Protein AF-A0A2M6ZXA1-F1 (afdb_monomer)

Nearest PDB structures (foldseek):
  3jxc-assembly1_L  TM=9.676E-01  e=2.899E-04  Lederbergvirus P22
  6rnz-assembly2_B  TM=9.129E-01  e=1.662E-03  Deinococcus deserti
  2b5a-assembly1_A  TM=9.190E-01  e=1.967E-03  [Bacillus] caldolyticus
  6jq1-assembly1_A  TM=6.614E-01  e=4.549E-04  Deinococcus geothermalis DSM 11300
  6rnx-assembly1_A  TM=6.487E-01  e=4.549E-04  Deinococcus deserti VCD115

Foldseek 3Di:
DALLCQLVVLCVVVVHQLCRLQVQQVHDSVVNVCSNVVVDDDDPVRLCSSCVVSVADSCCSHPVPRPDPCPVLNVLVPDPVDDPVRSVVVVVVVVVVVVVVVVVVVVVVPPD

Mean predicted aligned error: 11.67 Å

Solvent-accessible surface area (backbone atoms only — not comparable to full-atom values): 6403 Å² total; per-residue (Å²): 132,57,48,16,48,45,52,46,51,47,36,52,76,68,71,46,52,56,56,53,55,11,58,78,69,76,51,49,39,69,57,45,50,32,26,39,67,62,76,37,82,72,51,73,70,53,39,46,54,50,15,61,77,60,74,50,50,51,52,24,46,72,67,69,44,76,64,77,68,59,48,69,56,60,44,49,69,66,41,84,87,58,51,72,68,56,39,55,52,54,41,52,52,53,54,52,53,52,54,55,50,56,58,56,54,61,62,64,73,71,77,124

Structure (mmCIF, N/CA/C/O backbone):
data_AF-A0A2M6ZXA1-F1
#
_entry.id   AF-A0A2M6ZXA1-F1
#
loop_
_atom_site.group_PDB
_atom_site.id
_atom_site.type_symbol
_atom_site.label_atom_id
_atom_site.label_alt_id
_atom_site.label_comp_id
_atom_site.label_asym_id
_atom_site.label_entity_id
_atom_site.label_seq_id
_atom_site.pdbx_PDB_ins_code
_atom_site.Cartn_x
_atom_site.Cartn_y
_atom_site.Cartn_z
_atom_site.occupancy
_atom_site.B_iso_or_equiv
_atom_site.auth_seq_id
_atom_site.auth_comp_id
_atom_site.auth_asym_id
_atom_site.auth_atom_id
_atom_site.pdbx_PDB_model_num
ATOM 1 N N . MET A 1 1 ? -2.860 12.187 -8.956 1.00 82.50 1 MET A N 1
ATOM 2 C CA . MET A 1 1 ? -1.821 11.143 -9.088 1.00 82.50 1 MET A CA 1
ATOM 3 C C . MET A 1 1 ? -2.298 10.062 -10.044 1.00 82.50 1 MET A C 1
ATOM 5 O O . MET A 1 1 ? -3.475 9.712 -9.989 1.00 82.50 1 MET A O 1
ATOM 9 N N . SER A 1 2 ? -1.417 9.537 -10.886 1.00 95.12 2 SER A N 1
ATOM 10 C CA . SER A 1 2 ? -1.644 8.358 -11.733 1.00 95.12 2 SER A CA 1
ATOM 11 C C . SER A 1 2 ? -1.463 7.037 -10.961 1.00 95.12 2 SER A C 1
ATOM 13 O O . SER A 1 2 ? -1.142 7.050 -9.768 1.00 95.12 2 SER A O 1
ATOM 15 N N . ILE A 1 3 ? -1.676 5.895 -11.631 1.00 95.69 3 ILE A N 1
ATOM 16 C CA . ILE A 1 3 ? -1.392 4.555 -11.082 1.00 95.69 3 ILE A CA 1
ATOM 17 C C . ILE A 1 3 ? 0.104 4.420 -10.777 1.00 95.69 3 ILE A C 1
ATOM 19 O O . ILE A 1 3 ? 0.458 4.073 -9.648 1.00 95.69 3 ILE A O 1
ATOM 23 N N . GLY A 1 4 ? 0.973 4.745 -11.741 1.00 97.69 4 GLY A N 1
ATOM 24 C CA . GLY A 1 4 ? 2.422 4.640 -11.587 1.00 97.69 4 GLY A CA 1
ATOM 25 C C . GLY A 1 4 ? 2.945 5.489 -10.432 1.00 97.69 4 GLY A C 1
ATOM 26 O O . GLY A 1 4 ? 3.718 5.010 -9.602 1.00 97.69 4 GLY A O 1
ATOM 27 N N . GLN A 1 5 ? 2.429 6.713 -10.291 1.00 97.81 5 GLN A N 1
ATOM 28 C CA . GLN A 1 5 ? 2.780 7.601 -9.181 1.00 97.81 5 GLN A CA 1
ATOM 29 C C . GLN A 1 5 ? 2.372 7.038 -7.812 1.00 97.81 5 GLN A C 1
ATOM 31 O O . GLN A 1 5 ? 3.106 7.219 -6.842 1.00 97.81 5 GLN A O 1
ATOM 36 N N . ARG A 1 6 ? 1.223 6.356 -7.703 1.00 97.00 6 ARG A N 1
ATOM 37 C CA . ARG A 1 6 ? 0.788 5.729 -6.441 1.00 97.00 6 ARG A CA 1
ATOM 38 C C . ARG A 1 6 ? 1.631 4.517 -6.075 1.00 97.00 6 ARG A C 1
ATOM 40 O O . ARG A 1 6 ? 2.008 4.389 -4.916 1.00 97.00 6 ARG A O 1
ATOM 47 N N . ILE A 1 7 ? 1.957 3.677 -7.057 1.00 98.00 7 ILE A N 1
ATOM 48 C CA . ILE A 1 7 ? 2.866 2.535 -6.882 1.00 98.00 7 ILE A CA 1
ATOM 49 C C . ILE A 1 7 ? 4.221 3.030 -6.374 1.00 98.00 7 ILE A C 1
ATOM 51 O O . ILE A 1 7 ? 4.687 2.577 -5.331 1.00 98.00 7 ILE A O 1
ATOM 55 N N . ARG A 1 8 ? 4.799 4.032 -7.050 1.00 98.38 8 ARG A N 1
ATOM 56 C CA . ARG A 1 8 ? 6.077 4.634 -6.660 1.00 98.38 8 ARG A CA 1
ATOM 57 C C . ARG A 1 8 ? 6.038 5.194 -5.245 1.00 98.38 8 ARG A C 1
ATOM 59 O O . ARG A 1 8 ? 6.922 4.886 -4.451 1.00 98.38 8 ARG A O 1
ATOM 66 N N . LYS A 1 9 ? 5.018 6.002 -4.936 1.00 97.25 9 LYS A N 1
ATOM 67 C CA . LYS A 1 9 ? 4.849 6.600 -3.609 1.00 97.25 9 LYS A CA 1
ATOM 68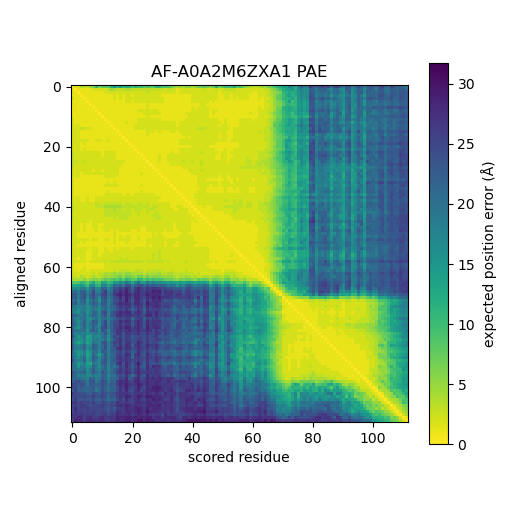 C C . LYS A 1 9 ? 4.799 5.514 -2.536 1.00 97.25 9 LYS A C 1
ATOM 70 O O . LYS A 1 9 ? 5.573 5.568 -1.588 1.00 97.25 9 LYS A O 1
ATOM 75 N N . ARG A 1 10 ? 3.951 4.496 -2.717 1.00 96.50 10 ARG A N 1
ATOM 76 C CA . ARG A 1 10 ? 3.792 3.432 -1.724 1.00 96.50 10 ARG A CA 1
ATOM 77 C C . ARG A 1 10 ? 5.061 2.598 -1.550 1.00 96.50 10 ARG A C 1
ATOM 79 O O . ARG A 1 10 ? 5.427 2.275 -0.428 1.00 96.50 10 ARG A O 1
ATOM 86 N N . ARG A 1 11 ? 5.770 2.303 -2.642 1.00 98.19 11 ARG A N 1
ATOM 87 C CA . ARG A 1 11 ? 7.071 1.625 -2.592 1.00 98.19 11 ARG A CA 1
ATOM 88 C C . ARG A 1 11 ? 8.087 2.419 -1.762 1.00 98.19 11 ARG A C 1
ATOM 90 O O . ARG A 1 11 ? 8.801 1.840 -0.952 1.00 98.19 11 ARG A O 1
ATOM 97 N N . GLN A 1 12 ? 8.144 3.737 -1.959 1.00 97.50 12 GLN A N 1
ATOM 98 C CA . GLN A 1 12 ? 9.052 4.620 -1.222 1.00 97.50 12 GLN A CA 1
ATOM 99 C C . GLN A 1 12 ? 8.692 4.720 0.265 1.00 97.50 12 GLN A C 1
ATOM 101 O O . GLN A 1 12 ? 9.593 4.693 1.092 1.00 97.50 12 GLN A O 1
ATOM 106 N N . GLU A 1 13 ? 7.404 4.759 0.618 1.00 94.25 13 GLU A N 1
ATOM 107 C CA . GLU A 1 13 ? 6.946 4.704 2.020 1.00 94.25 13 GLU A CA 1
ATOM 108 C C . GLU A 1 13 ? 7.378 3.413 2.734 1.00 94.25 13 GLU A C 1
ATOM 110 O O . GLU A 1 13 ? 7.579 3.412 3.945 1.00 94.25 13 GLU A O 1
ATOM 115 N N . LEU A 1 14 ? 7.527 2.317 1.987 1.00 92.75 14 LEU A N 1
ATOM 116 C CA . LEU A 1 14 ? 8.029 1.035 2.485 1.00 92.75 14 LEU A CA 1
ATOM 117 C C . LEU A 1 14 ? 9.564 0.923 2.436 1.00 92.75 14 LEU A C 1
ATO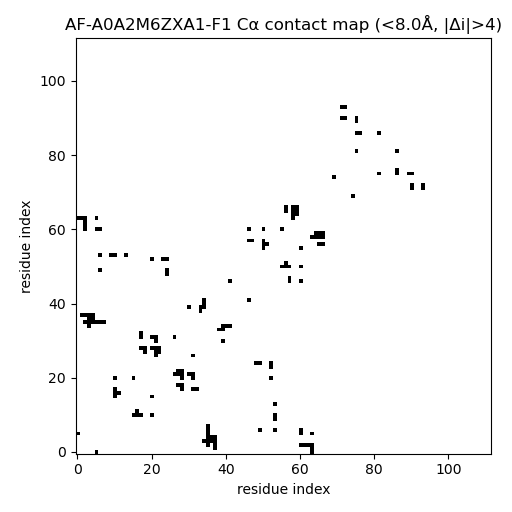M 119 O O . LEU A 1 14 ? 10.100 -0.131 2.758 1.00 92.75 14 LEU A O 1
ATOM 123 N N . ASN A 1 15 ? 10.276 1.983 2.033 1.00 96.06 15 ASN A N 1
ATOM 124 C CA . ASN A 1 15 ? 11.732 2.005 1.836 1.00 96.06 15 ASN A CA 1
ATOM 125 C C . ASN A 1 15 ? 12.262 0.934 0.863 1.00 96.06 15 ASN A C 1
ATOM 127 O O . ASN A 1 15 ? 13.420 0.533 0.942 1.00 96.06 15 ASN A O 1
ATOM 131 N N . LEU A 1 16 ? 11.433 0.487 -0.082 1.00 97.44 16 LEU A N 1
ATOM 132 C CA . LEU A 1 16 ? 11.822 -0.499 -1.089 1.00 97.44 16 LEU A CA 1
ATOM 133 C C . LEU A 1 16 ? 12.474 0.190 -2.290 1.00 97.44 16 LEU A C 1
ATOM 135 O O . LEU A 1 16 ? 11.984 1.215 -2.775 1.00 97.44 16 LEU A O 1
ATOM 139 N N . THR A 1 17 ? 13.529 -0.391 -2.854 1.00 98.56 17 THR A N 1
ATOM 140 C CA . THR A 1 17 ? 14.043 -0.002 -4.175 1.00 98.56 17 THR A CA 1
ATOM 141 C C . THR A 1 17 ? 13.173 -0.594 -5.292 1.00 98.56 17 THR A C 1
ATOM 143 O O . THR A 1 17 ? 12.370 -1.502 -5.076 1.00 98.56 17 THR A O 1
ATOM 146 N N . GLN A 1 18 ? 13.316 -0.098 -6.529 1.00 98.62 18 GLN A N 1
ATOM 147 C CA . GLN A 1 18 ? 12.653 -0.726 -7.686 1.00 98.62 18 GLN A CA 1
ATOM 148 C C . GLN A 1 18 ? 13.121 -2.174 -7.894 1.00 98.62 18 GLN A C 1
ATOM 150 O O . GLN A 1 18 ? 12.363 -2.982 -8.425 1.00 98.62 18 GLN A O 1
ATOM 155 N N . GLN A 1 19 ? 14.350 -2.495 -7.478 1.00 98.50 19 GLN A N 1
ATOM 156 C CA . GLN A 1 19 ? 14.907 -3.838 -7.558 1.00 98.50 19 GLN A CA 1
ATOM 157 C C . GLN A 1 19 ? 14.268 -4.780 -6.537 1.00 98.50 19 GLN A C 1
ATOM 159 O O . GLN A 1 19 ? 13.920 -5.896 -6.912 1.00 98.50 19 GLN A O 1
ATOM 164 N N . ASP A 1 20 ? 14.021 -4.314 -5.312 1.00 98.31 20 ASP A N 1
ATOM 165 C CA . ASP A 1 20 ? 13.353 -5.112 -4.275 1.00 98.31 20 ASP A CA 1
ATOM 166 C C . ASP A 1 20 ? 11.926 -5.476 -4.694 1.00 98.31 20 ASP A C 1
ATOM 168 O O . ASP A 1 20 ? 11.550 -6.648 -4.697 1.00 98.31 20 ASP A O 1
ATOM 172 N N . LEU A 1 21 ? 11.155 -4.481 -5.153 1.00 98.19 21 LEU A N 1
ATOM 173 C CA . LEU A 1 21 ? 9.786 -4.703 -5.627 1.00 98.19 21 LEU A CA 1
ATOM 174 C C . LEU A 1 21 ? 9.750 -5.618 -6.860 1.00 98.19 21 LEU A C 1
ATOM 176 O O . LEU A 1 21 ? 8.870 -6.465 -6.993 1.00 98.19 21 LEU A O 1
ATOM 180 N N . ALA A 1 22 ? 10.707 -5.460 -7.777 1.00 98.00 22 ALA A N 1
ATOM 181 C CA . ALA A 1 22 ? 10.814 -6.322 -8.945 1.00 98.00 22 ALA A CA 1
ATOM 182 C C . ALA A 1 22 ? 11.113 -7.774 -8.549 1.00 98.00 22 ALA A C 1
ATOM 184 O O . ALA A 1 22 ? 10.451 -8.684 -9.046 1.00 98.00 22 ALA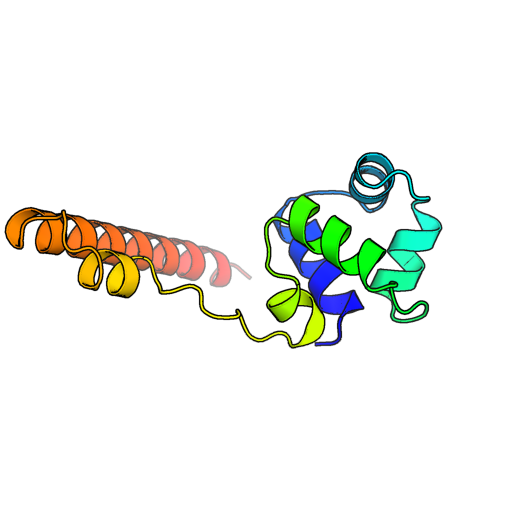 A O 1
ATOM 185 N N . HIS A 1 23 ? 12.056 -7.982 -7.628 1.00 97.62 23 HIS A N 1
ATOM 186 C CA . HIS A 1 23 ? 12.424 -9.302 -7.128 1.00 97.62 23 HIS A CA 1
ATOM 187 C C . HIS A 1 23 ? 11.234 -10.005 -6.461 1.00 97.62 23 HIS A C 1
ATOM 189 O O . HIS A 1 23 ? 10.936 -11.145 -6.812 1.00 97.62 23 HIS A O 1
ATOM 195 N N . ALA A 1 24 ? 10.499 -9.311 -5.585 1.00 95.62 24 ALA A N 1
ATOM 196 C CA . ALA A 1 24 ? 9.316 -9.860 -4.918 1.00 95.62 24 ALA A CA 1
ATOM 197 C C . ALA A 1 24 ? 8.217 -10.305 -5.904 1.00 95.62 24 ALA A C 1
ATOM 199 O O . ALA A 1 24 ? 7.539 -11.308 -5.694 1.00 95.62 24 ALA A O 1
ATOM 200 N N . LEU A 1 25 ? 8.079 -9.597 -7.028 1.00 95.50 25 LEU A N 1
ATOM 201 C CA . LEU A 1 25 ? 7.053 -9.865 -8.039 1.00 95.50 25 LEU A CA 1
ATOM 202 C C . LEU A 1 25 ? 7.507 -10.810 -9.164 1.00 95.50 25 LEU A C 1
ATOM 204 O O . LEU A 1 25 ? 6.703 -11.125 -10.048 1.00 95.50 25 LEU A O 1
ATOM 208 N N . GLY A 1 26 ? 8.773 -11.244 -9.169 1.00 95.62 26 GLY A N 1
ATOM 209 C CA . GLY A 1 26 ? 9.361 -12.005 -10.277 1.00 95.62 26 GLY A CA 1
ATOM 210 C C . GLY A 1 26 ? 9.428 -11.204 -11.585 1.00 95.62 26 GLY A C 1
ATOM 211 O O . GLY A 1 26 ? 9.218 -11.752 -12.667 1.00 95.62 26 GLY A O 1
ATOM 212 N N . LEU A 1 27 ? 9.659 -9.892 -11.492 1.00 95.50 27 LEU A N 1
ATOM 213 C CA . LEU A 1 27 ? 9.740 -8.947 -12.608 1.00 95.50 27 LEU A CA 1
ATOM 214 C C . LEU A 1 27 ? 11.147 -8.349 -12.725 1.00 95.50 27 LEU A C 1
ATOM 216 O O . LEU A 1 27 ? 12.011 -8.552 -11.877 1.00 95.50 27 LEU A O 1
ATOM 220 N N . THR A 1 28 ? 11.386 -7.567 -13.781 1.00 97.81 28 THR A N 1
ATOM 221 C CA . THR A 1 28 ? 12.630 -6.797 -13.918 1.00 97.81 28 THR A CA 1
ATOM 222 C C . THR A 1 28 ? 12.480 -5.392 -13.316 1.00 97.81 28 THR A C 1
ATOM 224 O O . THR A 1 28 ? 11.395 -4.804 -13.409 1.00 97.81 28 THR A O 1
ATOM 227 N N . PRO A 1 29 ? 13.556 -4.786 -12.771 1.00 97.88 29 PRO A N 1
ATOM 228 C CA . PRO A 1 29 ? 13.519 -3.401 -12.282 1.00 97.88 29 PRO A CA 1
ATOM 229 C C . PRO A 1 29 ? 13.080 -2.407 -13.367 1.00 97.88 29 PRO A C 1
ATOM 231 O O . PRO A 1 29 ? 12.323 -1.474 -13.104 1.00 97.88 29 PRO A O 1
ATOM 234 N N . GLN A 1 30 ? 13.480 -2.661 -14.620 1.00 98.12 30 GLN A N 1
ATOM 235 C CA . GLN A 1 30 ? 13.062 -1.883 -15.788 1.00 98.12 30 GLN A CA 1
ATOM 236 C C . GLN A 1 30 ? 11.537 -1.905 -15.971 1.00 98.12 30 GLN A C 1
ATOM 238 O O . GLN A 1 30 ? 10.939 -0.876 -16.279 1.00 98.12 30 GLN A O 1
ATOM 243 N N . HIS A 1 31 ? 10.891 -3.058 -15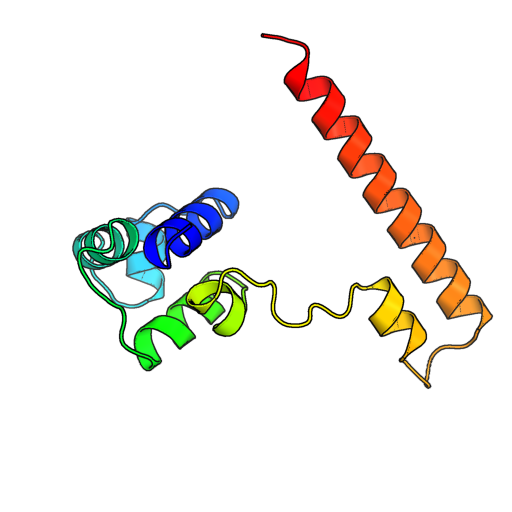.762 1.00 97.44 31 HIS A N 1
ATOM 244 C CA . HIS A 1 31 ? 9.439 -3.188 -15.873 1.00 97.44 31 HIS A CA 1
ATOM 245 C C . HIS A 1 31 ? 8.717 -2.369 -14.795 1.00 97.44 31 HIS A C 1
ATOM 247 O O . HIS A 1 31 ? 7.789 -1.628 -15.117 1.00 97.44 31 HIS A O 1
ATOM 253 N N . ILE A 1 32 ? 9.187 -2.431 -13.543 1.00 98.31 32 ILE A N 1
ATOM 254 C CA . ILE A 1 32 ? 8.677 -1.592 -12.446 1.00 98.31 32 ILE A CA 1
ATOM 255 C C . ILE A 1 32 ? 8.856 -0.108 -12.775 1.00 98.31 32 ILE A C 1
ATOM 257 O O . ILE A 1 32 ? 7.911 0.666 -12.658 1.00 98.31 32 ILE A O 1
ATOM 261 N N . SER A 1 33 ? 10.030 0.286 -13.269 1.00 98.44 33 SER A N 1
ATOM 262 C CA . SER A 1 33 ? 10.311 1.671 -13.651 1.00 98.44 33 SER A CA 1
ATOM 263 C C . SER A 1 33 ? 9.378 2.180 -14.757 1.00 98.44 33 SER A C 1
ATOM 265 O O . SER A 1 33 ? 8.878 3.301 -14.677 1.00 98.44 33 SER A O 1
ATOM 267 N N . LEU A 1 34 ? 9.078 1.351 -15.765 1.00 98.50 34 LEU A N 1
ATOM 268 C CA . LEU A 1 34 ? 8.118 1.693 -16.819 1.00 98.50 34 LEU A CA 1
ATOM 269 C C . LEU A 1 34 ? 6.687 1.845 -16.283 1.00 98.50 34 LEU A C 1
ATOM 271 O O . LEU A 1 34 ? 5.974 2.735 -16.745 1.00 98.50 34 LEU A O 1
ATOM 275 N N . ILE A 1 35 ? 6.275 1.015 -15.320 1.00 98.12 35 ILE A N 1
ATOM 276 C CA . ILE A 1 35 ? 4.972 1.145 -14.648 1.00 98.12 35 ILE A CA 1
ATOM 277 C C . ILE A 1 35 ? 4.918 2.440 -13.830 1.00 98.12 35 ILE A C 1
ATOM 279 O O . ILE A 1 35 ? 3.970 3.208 -13.959 1.00 98.12 35 ILE A O 1
ATOM 283 N N . GLU A 1 36 ? 5.943 2.723 -13.024 1.00 98.31 36 GLU A N 1
ATOM 284 C CA . GLU A 1 36 ? 6.002 3.918 -12.167 1.00 98.31 36 GLU A CA 1
ATOM 285 C C . GLU A 1 36 ? 6.033 5.237 -12.948 1.00 98.31 36 GLU A C 1
ATOM 287 O O . GLU A 1 36 ? 5.643 6.276 -12.418 1.00 98.31 36 GLU A O 1
ATOM 292 N N . GLN A 1 37 ? 6.490 5.195 -14.201 1.00 98.06 37 GLN A N 1
ATOM 293 C CA . GLN A 1 37 ? 6.498 6.319 -15.143 1.00 98.06 37 GLN A CA 1
ATOM 294 C C . GLN A 1 37 ? 5.238 6.383 -16.024 1.00 98.06 37 GLN A C 1
ATOM 296 O O . GLN A 1 37 ? 5.212 7.167 -16.969 1.00 98.06 37 GLN A O 1
ATOM 301 N N . ASP A 1 38 ? 4.239 5.526 -15.783 1.00 96.88 38 ASP A N 1
ATOM 302 C CA . ASP A 1 38 ? 3.025 5.380 -16.601 1.00 96.88 38 ASP A CA 1
ATOM 303 C C . ASP A 1 38 ? 3.292 5.034 -18.085 1.00 96.88 38 ASP A C 1
ATOM 305 O O . ASP A 1 38 ? 2.410 5.141 -18.935 1.00 96.88 38 ASP A O 1
ATOM 309 N N . LYS A 1 39 ? 4.501 4.559 -18.416 1.00 97.81 39 LYS A N 1
ATOM 310 C CA . LYS A 1 39 ? 4.875 4.088 -19.765 1.00 97.81 39 LYS A CA 1
ATOM 311 C C . LYS A 1 39 ? 4.369 2.674 -20.050 1.00 97.81 39 LYS A C 1
ATOM 313 O O . LYS A 1 39 ? 4.350 2.230 -21.199 1.00 97.81 39 LYS A O 1
ATOM 318 N N . ARG A 1 40 ? 3.985 1.940 -19.004 1.00 96.38 40 ARG A N 1
ATOM 319 C CA . ARG A 1 40 ? 3.343 0.627 -19.085 1.00 96.38 40 ARG A CA 1
ATOM 320 C C . ARG A 1 40 ? 2.165 0.574 -18.127 1.00 96.38 40 ARG A C 1
ATOM 322 O O . ARG A 1 40 ? 2.309 0.848 -16.942 1.00 96.38 40 ARG A O 1
ATOM 329 N N . ILE A 1 41 ? 1.014 0.165 -18.652 1.00 93.31 41 ILE A N 1
ATOM 330 C CA . ILE A 1 41 ? -0.169 -0.114 -17.841 1.00 93.31 41 ILE A CA 1
ATOM 331 C C . ILE A 1 41 ? -0.036 -1.552 -17.319 1.00 93.31 41 ILE A C 1
ATOM 333 O O . ILE A 1 41 ? 0.092 -2.469 -18.136 1.00 93.31 41 ILE A O 1
ATOM 337 N N . PRO A 1 42 ? -0.031 -1.778 -15.993 1.00 93.88 42 PRO A N 1
ATOM 338 C CA . PRO A 1 42 ? -0.003 -3.127 -15.446 1.00 93.88 42 PRO A CA 1
ATOM 339 C C . PRO A 1 42 ? -1.286 -3.879 -15.820 1.00 93.88 42 PRO A C 1
ATOM 341 O O . PRO A 1 42 ? -2.379 -3.313 -15.804 1.00 93.88 42 PRO A O 1
ATOM 344 N N . SER A 1 43 ? -1.162 -5.174 -16.123 1.00 94.69 43 SER A N 1
ATOM 345 C CA . SER A 1 43 ? -2.333 -6.049 -16.264 1.00 94.69 43 SER A CA 1
ATOM 346 C C . SER A 1 43 ? -3.106 -6.133 -14.942 1.00 94.69 43 SER A C 1
ATOM 348 O O . SER A 1 43 ? -2.540 -5.856 -13.884 1.00 94.69 43 SER A O 1
ATOM 350 N N . LEU A 1 44 ? -4.368 -6.578 -14.963 1.00 94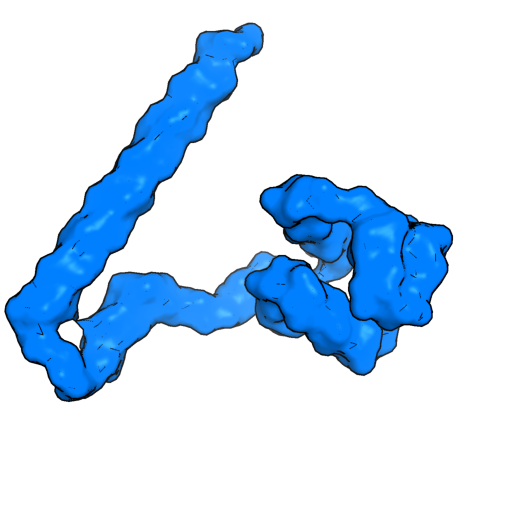.19 44 LEU A N 1
ATOM 351 C CA . LEU A 1 44 ? -5.131 -6.787 -13.724 1.00 94.19 44 LEU A CA 1
ATOM 352 C C . LEU A 1 44 ? -4.402 -7.737 -12.757 1.00 94.19 44 LEU A C 1
ATOM 354 O O . LEU A 1 44 ? -4.302 -7.436 -11.573 1.00 94.19 44 LEU A O 1
ATOM 358 N N . LEU A 1 45 ? -3.828 -8.833 -13.265 1.00 95.00 45 LEU A N 1
ATOM 359 C CA . LEU A 1 45 ? -3.044 -9.773 -12.456 1.00 95.00 45 LEU A CA 1
ATOM 360 C C . LEU A 1 45 ? -1.796 -9.111 -11.859 1.00 95.00 45 LEU A C 1
ATOM 362 O O . LEU A 1 45 ? -1.496 -9.305 -10.685 1.00 95.00 45 LEU A O 1
ATOM 366 N N . SER A 1 46 ? -1.083 -8.300 -12.645 1.00 94.88 46 SER A N 1
ATOM 367 C CA . SER A 1 46 ? 0.070 -7.534 -12.155 1.00 94.88 46 SER A CA 1
ATOM 368 C C . SER A 1 46 ? -0.349 -6.523 -11.088 1.00 94.88 46 SER A C 1
ATOM 370 O O . SER A 1 46 ? 0.356 -6.355 -10.102 1.00 94.88 46 SER A O 1
ATOM 372 N N . LEU A 1 47 ? -1.499 -5.871 -11.267 1.00 95.88 47 LEU A N 1
ATOM 373 C CA . LEU A 1 47 ? -2.035 -4.884 -10.335 1.00 95.88 47 LEU A CA 1
ATOM 374 C C . LEU A 1 47 ? -2.462 -5.515 -9.003 1.00 95.88 47 LEU A C 1
ATOM 376 O O . LEU A 1 47 ? -2.249 -4.900 -7.964 1.00 95.88 47 LEU A O 1
ATOM 380 N N . VAL A 1 48 ? -3.019 -6.732 -9.028 1.00 96.56 48 VAL A N 1
ATOM 381 C CA . VAL A 1 48 ? -3.322 -7.525 -7.822 1.00 96.56 48 VAL A CA 1
ATOM 382 C C . VAL A 1 48 ? -2.042 -7.829 -7.052 1.00 96.56 48 VAL A C 1
ATOM 384 O O . VAL A 1 48 ? -1.944 -7.458 -5.888 1.00 96.56 48 VAL A O 1
ATOM 387 N N . LYS A 1 49 ? -1.028 -8.395 -7.718 1.00 96.94 49 LYS A N 1
ATOM 388 C CA . LYS A 1 49 ? 0.253 -8.715 -7.070 1.00 96.94 49 LYS A CA 1
ATOM 389 C C . LYS A 1 49 ? 0.957 -7.471 -6.519 1.00 96.94 49 LYS A C 1
ATOM 391 O O . LYS A 1 49 ? 1.481 -7.493 -5.415 1.00 96.94 49 LYS A O 1
ATOM 396 N N . LEU A 1 50 ? 0.930 -6.364 -7.267 1.00 97.69 50 LEU A N 1
ATOM 397 C CA . LEU A 1 50 ? 1.444 -5.071 -6.804 1.00 97.69 50 LEU A CA 1
ATOM 398 C C . LEU A 1 50 ? 0.704 -4.582 -5.556 1.00 97.69 50 LEU A C 1
ATOM 400 O O . LEU A 1 50 ? 1.331 -4.043 -4.656 1.00 97.69 50 LEU A O 1
ATOM 404 N N . ALA A 1 51 ? -0.618 -4.733 -5.508 1.00 95.81 51 ALA A N 1
ATOM 405 C CA . ALA A 1 51 ? -1.416 -4.317 -4.362 1.00 95.81 51 ALA A CA 1
ATOM 406 C C . ALA A 1 51 ? -1.086 -5.146 -3.111 1.00 95.81 51 ALA A C 1
ATOM 408 O O . ALA A 1 51 ? -0.895 -4.567 -2.043 1.00 95.81 51 ALA A O 1
ATOM 409 N N . GLU A 1 52 ? -0.965 -6.466 -3.265 1.00 94.62 52 GLU A N 1
ATOM 410 C CA . GLU A 1 52 ? -0.569 -7.392 -2.198 1.00 94.62 52 GLU A CA 1
ATOM 411 C C . GLU A 1 52 ? 0.817 -7.046 -1.643 1.00 94.62 52 GLU A C 1
ATOM 413 O O . GLU A 1 52 ? 0.946 -6.791 -0.447 1.00 94.62 52 GLU A O 1
ATOM 418 N N . GLU A 1 53 ? 1.821 -6.933 -2.515 1.00 96.38 53 GLU A N 1
ATOM 419 C CA . GLU A 1 53 ? 3.205 -6.642 -2.121 1.00 96.38 53 GLU A CA 1
ATOM 420 C C . GLU A 1 53 ? 3.352 -5.259 -1.466 1.00 96.38 53 GLU A C 1
ATOM 422 O O . GLU A 1 53 ? 4.124 -5.064 -0.531 1.00 96.38 53 GLU A O 1
ATOM 427 N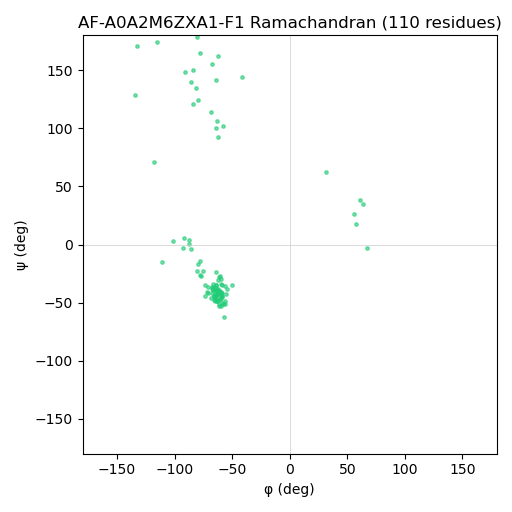 N . LEU A 1 54 ? 2.573 -4.276 -1.922 1.00 94.75 54 LEU A N 1
ATOM 428 C CA . LEU A 1 54 ? 2.605 -2.911 -1.391 1.00 94.75 54 LEU A CA 1
ATOM 429 C C . LEU A 1 54 ? 1.666 -2.698 -0.189 1.00 94.75 54 LEU A C 1
ATOM 431 O O . LEU A 1 54 ? 1.586 -1.580 0.341 1.00 94.75 54 LEU A O 1
ATOM 435 N N . GLY A 1 55 ? 0.943 -3.737 0.242 1.00 89.25 55 GLY A N 1
ATOM 436 C CA . GLY A 1 55 ? 0.029 -3.692 1.384 1.00 89.25 55 GLY A CA 1
ATOM 437 C C . GLY A 1 55 ? -1.121 -2.695 1.207 1.00 89.25 55 GLY A C 1
ATOM 438 O O . GLY A 1 55 ? -1.478 -1.984 2.145 1.00 89.25 55 GLY A O 1
ATOM 439 N N . VAL A 1 56 ? -1.669 -2.588 -0.004 1.00 90.38 56 VAL A N 1
ATOM 440 C CA . VAL A 1 56 ? -2.779 -1.684 -0.348 1.00 90.38 56 VAL A CA 1
ATOM 441 C C . VAL A 1 56 ? -3.855 -2.424 -1.137 1.00 90.38 56 VAL A C 1
ATOM 443 O O . VAL A 1 56 ? -3.676 -3.555 -1.569 1.00 90.38 56 VAL A O 1
ATOM 446 N N . THR A 1 57 ? -5.007 -1.792 -1.357 1.00 90.94 57 THR A N 1
ATOM 447 C CA . THR A 1 57 ? -6.049 -2.385 -2.203 1.00 90.94 57 THR A CA 1
ATOM 448 C C . THR A 1 57 ? -5.794 -2.098 -3.682 1.00 90.94 57 THR A C 1
ATOM 450 O O . THR A 1 57 ? -5.302 -1.029 -4.056 1.00 90.94 57 THR A O 1
ATOM 453 N N . VAL A 1 58 ? -6.231 -3.010 -4.556 1.00 93.06 58 VAL A N 1
ATOM 454 C CA . VAL A 1 58 ? -6.277 -2.767 -6.011 1.00 93.06 58 VAL A CA 1
ATOM 455 C C . VAL A 1 58 ? -7.071 -1.497 -6.321 1.00 93.06 58 VAL A C 1
ATOM 457 O O . VAL A 1 58 ? -6.669 -0.702 -7.167 1.00 93.06 58 VAL A O 1
ATOM 460 N N . GLY A 1 59 ? -8.163 -1.258 -5.585 1.00 91.12 59 GLY A N 1
ATOM 461 C CA . GLY A 1 59 ? -8.969 -0.043 -5.703 1.00 91.12 59 GLY A CA 1
ATOM 462 C C . GLY A 1 59 ? -8.175 1.232 -5.409 1.00 91.12 59 GLY A C 1
ATOM 463 O O . GLY A 1 59 ? -8.300 2.202 -6.159 1.00 91.12 59 GLY A O 1
ATOM 464 N N . TYR A 1 60 ? -7.315 1.223 -4.386 1.00 91.50 60 TYR A N 1
ATOM 465 C CA . TYR A 1 60 ? -6.406 2.335 -4.106 1.00 91.50 60 TYR A CA 1
ATOM 466 C C . TYR A 1 60 ? -5.416 2.553 -5.247 1.00 91.50 60 TYR A C 1
ATOM 468 O O . TYR A 1 60 ? -5.297 3.675 -5.743 1.00 91.50 60 TYR A O 1
ATOM 476 N N . LEU A 1 61 ? -4.756 1.494 -5.724 1.00 93.19 61 LEU A N 1
ATOM 477 C CA . LEU A 1 61 ? -3.825 1.628 -6.842 1.00 93.19 61 LEU A CA 1
ATOM 478 C C . LEU A 1 61 ? -4.525 2.134 -8.102 1.00 93.19 61 LEU A C 1
ATOM 480 O O . LEU A 1 61 ? -3.981 3.022 -8.747 1.00 93.19 61 LEU A O 1
ATOM 484 N N . ALA A 1 62 ? -5.734 1.666 -8.416 1.00 92.69 62 ALA A N 1
ATOM 485 C CA . ALA A 1 62 ? -6.479 2.050 -9.615 1.00 92.69 62 ALA A CA 1
ATOM 486 C C . ALA A 1 62 ? -7.074 3.466 -9.543 1.00 92.69 62 ALA A C 1
ATOM 488 O O . ALA A 1 62 ? -6.970 4.235 -10.497 1.00 92.69 62 ALA A O 1
ATOM 489 N N . THR A 1 63 ? -7.676 3.838 -8.412 1.00 89.94 63 THR A N 1
ATOM 490 C CA . THR A 1 63 ? -8.508 5.053 -8.313 1.00 89.94 63 THR A CA 1
ATOM 491 C C . THR A 1 63 ? -7.884 6.157 -7.465 1.00 89.94 63 THR A C 1
ATOM 493 O O . THR A 1 63 ? -8.352 7.292 -7.491 1.00 89.94 63 THR A O 1
ATOM 496 N N . GLY A 1 64 ? -6.859 5.839 -6.672 1.00 84.50 64 GLY A N 1
ATOM 497 C CA . GLY A 1 64 ? -6.315 6.726 -5.644 1.00 84.50 64 GLY A CA 1
ATOM 498 C C . GLY A 1 64 ? -7.256 6.990 -4.475 1.00 84.50 64 GLY A C 1
ATOM 499 O O . GLY A 1 64 ? -6.853 7.636 -3.511 1.00 84.50 64 GLY A O 1
ATOM 500 N N . LYS A 1 65 ? -8.482 6.466 -4.519 1.00 79.12 65 LYS A N 1
ATOM 501 C CA . LYS A 1 65 ? -9.375 6.448 -3.372 1.00 79.12 65 LYS A CA 1
ATOM 502 C C . LYS A 1 65 ? -8.936 5.290 -2.501 1.00 79.12 65 LYS A C 1
ATOM 504 O O . LYS A 1 65 ? -8.865 4.156 -2.969 1.00 79.12 65 LYS A O 1
ATOM 509 N N . VAL A 1 66 ? -8.645 5.571 -1.239 1.00 66.25 66 VAL A N 1
ATOM 510 C CA . VAL A 1 66 ? -8.480 4.532 -0.225 1.00 66.25 66 VAL A CA 1
ATOM 511 C C . VAL A 1 66 ? -9.830 3.815 -0.129 1.00 66.25 66 VAL A C 1
ATOM 513 O O . VAL A 1 66 ? -10.762 4.301 0.507 1.00 66.25 66 VAL A O 1
ATOM 516 N N . GLY A 1 67 ? -9.985 2.733 -0.895 1.00 53.88 67 GLY A N 1
ATOM 517 C CA . GLY A 1 67 ? -11.229 1.981 -0.984 1.00 53.88 67 GLY A CA 1
ATOM 518 C C . GLY A 1 67 ? -11.537 1.397 0.382 1.00 53.88 67 GLY A C 1
ATOM 519 O O . GLY A 1 67 ? -10.822 0.498 0.804 1.00 53.88 67 GLY A O 1
ATOM 520 N N . LEU A 1 68 ? -12.535 1.971 1.064 1.00 52.50 68 LEU A N 1
ATOM 521 C CA . LEU A 1 68 ? -13.089 1.537 2.349 1.00 52.50 68 LEU A CA 1
ATOM 522 C C . LEU A 1 68 ? -12.052 0.866 3.263 1.00 52.50 68 LEU A C 1
ATOM 524 O O . LEU A 1 68 ? -12.219 -0.275 3.686 1.00 52.50 68 LEU A O 1
ATOM 528 N N . VAL A 1 69 ? -11.017 1.616 3.653 1.00 50.44 69 VAL A N 1
ATOM 529 C CA . VAL A 1 69 ? -10.549 1.445 5.027 1.00 50.44 69 VAL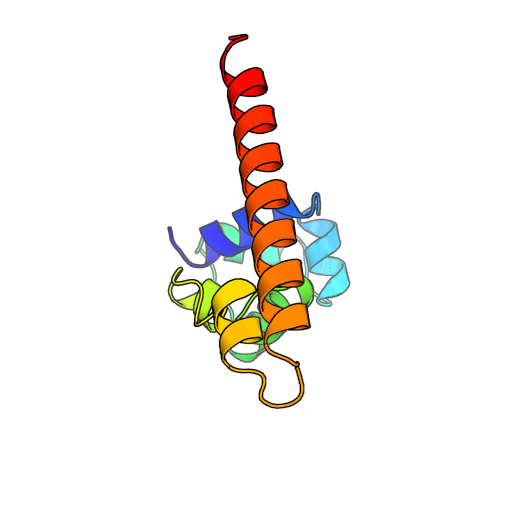 A CA 1
ATOM 530 C C . VAL A 1 69 ? -11.739 1.909 5.842 1.00 50.44 69 VAL A C 1
ATOM 532 O O . VAL A 1 69 ? -12.005 3.107 5.949 1.00 50.44 69 VAL A O 1
ATOM 535 N N . ILE A 1 70 ? -12.530 0.967 6.350 1.00 53.38 70 ILE A N 1
ATOM 536 C CA . ILE A 1 70 ? -13.337 1.285 7.511 1.00 53.38 70 ILE A CA 1
ATOM 537 C C . ILE A 1 70 ? -12.270 1.709 8.516 1.00 53.38 70 ILE A C 1
ATOM 539 O O . ILE A 1 70 ? -11.511 0.859 8.979 1.00 53.38 70 ILE A O 1
ATOM 543 N N . GLY A 1 71 ? -12.100 3.021 8.726 1.00 66.12 71 GLY A N 1
ATOM 544 C CA . GLY A 1 71 ? -11.173 3.538 9.725 1.00 66.12 71 GLY A CA 1
ATOM 545 C C . GLY A 1 71 ? -11.298 2.679 10.975 1.00 66.12 71 GLY A C 1
ATOM 546 O O . GLY A 1 71 ? -12.394 2.190 11.277 1.00 66.12 71 GLY A O 1
ATOM 547 N N . ALA A 1 72 ? -10.194 2.440 11.677 1.00 79.06 72 ALA A N 1
ATOM 548 C CA . ALA A 1 72 ? -10.213 1.506 12.798 1.00 79.06 72 ALA A CA 1
ATOM 549 C C . ALA A 1 72 ? -11.383 1.817 13.761 1.00 79.06 72 ALA A C 1
ATOM 551 O O . ALA A 1 72 ? -12.088 0.911 14.194 1.00 79.06 72 ALA A O 1
ATOM 552 N N . ILE A 1 73 ? -11.713 3.103 13.936 1.00 81.00 73 ILE A N 1
ATOM 553 C CA . ILE A 1 73 ? -12.900 3.583 14.656 1.00 81.00 73 ILE A CA 1
ATOM 554 C C . ILE A 1 73 ? -14.228 3.041 14.081 1.00 81.00 73 ILE A C 1
ATOM 556 O O . ILE A 1 73 ? -14.938 2.360 14.825 1.00 81.00 73 ILE A O 1
ATOM 560 N N . PRO A 1 74 ? -14.645 3.305 12.823 1.00 79.06 74 PRO A N 1
ATOM 561 C CA . PRO A 1 74 ? -15.869 2.696 12.303 1.00 79.06 74 PRO A CA 1
ATOM 562 C C . PRO A 1 74 ? -15.849 1.154 12.260 1.00 79.06 74 PRO A C 1
ATOM 564 O O . PRO A 1 74 ? -16.911 0.557 12.440 1.00 79.06 74 PRO A O 1
ATOM 567 N N . ALA A 1 75 ? -14.687 0.497 12.143 1.00 84.88 75 ALA A N 1
ATOM 568 C CA . ALA A 1 75 ? -14.591 -0.967 12.210 1.00 84.88 75 ALA A CA 1
ATOM 569 C C . ALA A 1 75 ? -14.906 -1.478 13.628 1.00 84.88 75 ALA A C 1
ATOM 571 O O . ALA A 1 75 ? -15.744 -2.361 13.810 1.00 84.88 75 ALA A O 1
ATOM 572 N N . ILE A 1 76 ? -14.331 -0.832 14.646 1.00 90.88 76 ILE A N 1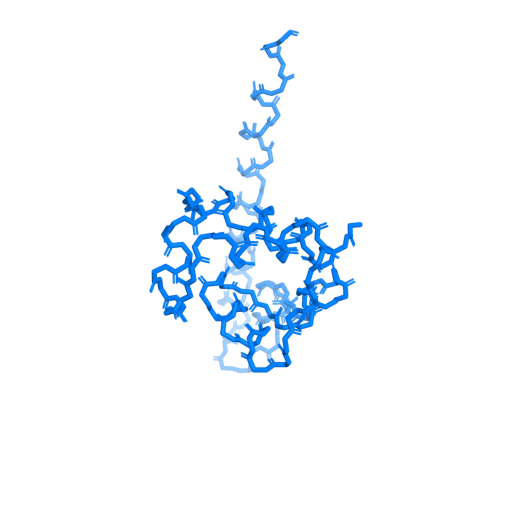
ATOM 573 C CA . ILE A 1 76 ? -14.615 -1.086 16.066 1.00 90.88 76 ILE A CA 1
ATOM 574 C C . ILE A 1 76 ? -16.087 -0.809 16.395 1.00 90.88 76 ILE A C 1
ATOM 576 O O . ILE A 1 76 ? -16.715 -1.556 17.149 1.00 90.88 76 ILE A O 1
ATOM 580 N N . LYS A 1 77 ? -16.672 0.258 15.831 1.00 85.38 77 LYS A N 1
ATOM 581 C CA . LYS A 1 77 ? -18.097 0.571 16.023 1.00 85.38 77 LYS A CA 1
ATOM 582 C C . LYS A 1 77 ? -18.990 -0.543 15.466 1.00 85.38 77 LYS A C 1
ATOM 584 O O . LYS A 1 77 ? -19.947 -0.922 16.146 1.00 85.38 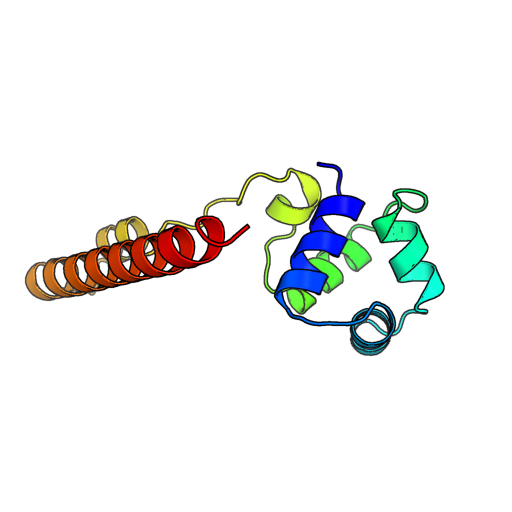77 LYS A O 1
ATOM 589 N N . ALA A 1 78 ? -18.654 -1.085 14.295 1.00 83.00 78 ALA A N 1
ATOM 590 C CA . ALA A 1 78 ? -19.425 -2.118 13.603 1.00 83.00 78 ALA A CA 1
ATOM 591 C C . ALA A 1 78 ? -19.299 -3.530 14.213 1.00 83.00 78 ALA A C 1
ATOM 593 O O . ALA A 1 78 ? -20.209 -4.343 14.038 1.00 83.00 78 ALA A O 1
ATOM 594 N N . ASP A 1 79 ? -18.227 -3.831 14.954 1.00 87.31 79 ASP A N 1
ATOM 595 C CA . ASP A 1 79 ? -18.013 -5.161 15.538 1.00 87.31 79 ASP A CA 1
ATOM 596 C C . ASP A 1 79 ? -19.028 -5.468 16.657 1.00 87.31 79 ASP A C 1
ATOM 598 O O . ASP A 1 79 ? -19.040 -4.832 17.713 1.00 87.31 79 ASP A O 1
ATOM 602 N N . LYS A 1 80 ? -19.903 -6.456 16.446 1.00 91.31 80 LYS A N 1
ATOM 603 C CA . LYS A 1 80 ? -20.947 -6.842 17.412 1.00 91.31 80 LYS A CA 1
ATOM 604 C C . LYS A 1 80 ? -20.431 -7.696 18.577 1.00 91.31 80 LYS A C 1
ATOM 606 O O . LYS A 1 80 ? -21.153 -7.839 19.558 1.00 91.31 80 LYS A O 1
ATOM 611 N N . LYS A 1 81 ? -19.218 -8.254 18.494 1.00 95.94 81 LYS A N 1
ATOM 612 C CA . LYS A 1 81 ? -18.611 -9.078 19.555 1.00 95.94 81 LYS A CA 1
ATOM 613 C C . LYS A 1 81 ? -17.992 -8.231 20.669 1.00 95.94 81 LYS A C 1
ATOM 615 O O . LYS A 1 81 ? -17.837 -8.709 21.789 1.00 95.94 81 LYS A O 1
ATOM 620 N N . LEU A 1 82 ? -17.642 -6.977 20.380 1.00 94.88 82 LEU A N 1
ATOM 621 C CA . LEU A 1 82 ? -17.054 -6.067 21.360 1.00 94.88 82 LEU A CA 1
ATOM 622 C C . LEU A 1 82 ? -18.119 -5.427 22.259 1.00 94.88 82 LEU A C 1
ATOM 624 O O . LEU A 1 82 ? -19.117 -4.879 21.786 1.00 94.88 82 LEU A O 1
ATOM 628 N N . SER A 1 83 ? -17.852 -5.403 23.567 1.00 97.44 83 SER A N 1
ATOM 629 C CA . SER A 1 83 ? -18.673 -4.653 24.521 1.00 97.44 83 SER A CA 1
ATOM 630 C C . SER A 1 83 ? -18.546 -3.144 24.302 1.00 97.44 83 SER A C 1
ATOM 632 O O . SER A 1 83 ? -17.521 -2.642 23.835 1.00 97.44 83 SER A O 1
ATOM 634 N N . LEU A 1 84 ? -19.563 -2.380 24.712 1.00 94.50 84 LEU A N 1
ATOM 635 C CA . LEU A 1 84 ? -19.539 -0.921 24.581 1.00 94.50 84 LEU A CA 1
ATOM 636 C C . LEU A 1 84 ? -18.353 -0.283 25.329 1.00 94.50 84 LEU A C 1
ATOM 638 O O . LEU A 1 84 ? -17.771 0.689 24.848 1.00 94.50 84 LEU A O 1
ATOM 642 N N . LYS A 1 85 ? -17.963 -0.853 26.478 1.00 96.69 85 LYS A N 1
ATOM 643 C CA . LYS A 1 85 ? -16.792 -0.414 27.253 1.00 96.69 85 LYS A CA 1
ATOM 644 C C . LYS A 1 85 ? -15.491 -0.639 26.475 1.00 96.69 85 LYS A C 1
ATOM 646 O O . LYS A 1 85 ? -14.681 0.280 26.392 1.00 96.69 85 LYS A O 1
ATOM 651 N N . ALA A 1 86 ? -15.324 -1.815 25.864 1.00 96.38 86 ALA A N 1
ATOM 652 C CA . ALA A 1 86 ? -14.150 -2.133 25.049 1.00 96.38 86 ALA A CA 1
ATOM 653 C C . ALA A 1 86 ? -14.058 -1.231 23.809 1.00 96.38 86 ALA A C 1
ATOM 655 O O . ALA A 1 86 ? -12.995 -0.679 23.533 1.00 96.38 86 ALA A O 1
ATOM 656 N N . LYS A 1 87 ? -15.183 -0.992 23.119 1.00 96.50 87 LYS A N 1
ATOM 657 C CA . LYS A 1 87 ? -15.234 -0.077 21.967 1.00 96.50 87 LYS A CA 1
ATOM 658 C C . LYS A 1 87 ? -14.748 1.324 22.327 1.00 96.50 87 LYS A C 1
ATOM 660 O O . LYS A 1 87 ? -13.905 1.871 21.629 1.00 96.50 87 LYS A O 1
ATOM 665 N N . LYS A 1 88 ? -15.250 1.892 23.429 1.00 96.25 88 LYS A N 1
ATOM 666 C CA . LYS A 1 88 ? -14.849 3.230 23.896 1.00 96.25 88 LYS A CA 1
ATOM 667 C C . LYS A 1 88 ? -13.356 3.305 24.221 1.00 96.25 88 LYS A C 1
ATOM 669 O O . LYS A 1 88 ? -12.716 4.278 23.845 1.00 96.25 88 LYS A O 1
ATOM 674 N N . ALA A 1 89 ? -12.812 2.283 24.884 1.00 97.44 89 ALA A N 1
ATOM 675 C CA . ALA A 1 89 ? -11.392 2.235 25.226 1.00 97.44 89 ALA A CA 1
ATOM 676 C C . ALA A 1 89 ? -10.499 2.190 23.975 1.00 97.44 89 ALA A C 1
ATOM 678 O O . ALA A 1 89 ? -9.561 2.973 23.867 1.00 97.44 89 ALA A O 1
ATOM 679 N N . LEU A 1 90 ? -10.828 1.326 23.008 1.00 96.38 90 LEU A N 1
ATOM 680 C CA . LEU A 1 90 ? -10.073 1.197 21.759 1.00 96.38 90 LEU A CA 1
ATOM 681 C C . LEU A 1 90 ? -10.145 2.464 20.902 1.00 96.38 90 LEU A C 1
ATOM 683 O O . LEU A 1 90 ? -9.132 2.894 20.366 1.00 96.38 90 LEU A O 1
ATOM 687 N N . ILE A 1 91 ? -11.327 3.079 20.795 1.00 94.62 91 ILE A N 1
ATOM 688 C CA . ILE A 1 91 ? -11.495 4.339 20.058 1.00 94.62 91 ILE A CA 1
ATOM 689 C C . ILE A 1 91 ? -10.631 5.435 20.682 1.00 94.62 91 ILE A C 1
ATOM 691 O O . ILE A 1 91 ? -9.876 6.076 19.960 1.00 94.62 91 ILE A O 1
ATOM 695 N N . LYS A 1 92 ? -10.680 5.589 22.012 1.00 95.12 92 LYS A N 1
ATOM 696 C CA . LYS A 1 92 ? -9.879 6.590 22.724 1.00 95.12 92 LYS A CA 1
ATOM 697 C C . LYS A 1 92 ? -8.378 6.392 22.489 1.00 95.12 92 LYS A C 1
ATOM 699 O O . LYS A 1 92 ? -7.681 7.351 22.184 1.00 95.12 92 LYS A O 1
ATOM 704 N N . LEU A 1 93 ? -7.897 5.151 22.580 1.00 94.50 93 LEU A N 1
ATOM 705 C CA . LEU A 1 93 ? -6.493 4.828 22.320 1.00 94.50 93 LEU A CA 1
ATOM 706 C C . LEU A 1 93 ? -6.079 5.209 20.891 1.00 94.50 93 LEU A C 1
ATOM 708 O O . LEU A 1 93 ? -5.025 5.795 20.683 1.00 94.50 93 LEU A O 1
ATOM 712 N N . ILE A 1 94 ? -6.910 4.896 19.898 1.00 89.56 94 ILE A N 1
ATOM 713 C CA . ILE A 1 94 ? -6.612 5.201 18.493 1.00 89.56 94 ILE A CA 1
ATOM 714 C C . ILE A 1 94 ? -6.601 6.714 18.242 1.00 89.56 94 ILE A C 1
ATOM 716 O O . ILE A 1 94 ? -5.730 7.203 17.528 1.00 89.56 94 ILE A O 1
ATOM 720 N N . GLU A 1 95 ? -7.523 7.459 18.853 1.00 86.31 95 GLU A N 1
ATOM 721 C CA . GLU A 1 95 ? -7.547 8.926 18.790 1.00 86.31 95 GLU A CA 1
ATOM 722 C C . GLU A 1 95 ? -6.282 9.549 19.406 1.00 86.31 95 GLU A C 1
ATOM 724 O O . GLU A 1 95 ? -5.719 10.488 18.841 1.00 86.31 95 GLU A O 1
ATOM 729 N N . GLU A 1 96 ? -5.800 9.013 20.532 1.00 89.50 96 GLU A N 1
ATOM 730 C CA . GLU A 1 96 ? -4.537 9.433 21.154 1.00 89.50 96 GLU A CA 1
ATOM 731 C C . GLU A 1 96 ? -3.329 9.146 20.248 1.00 89.50 96 GLU A C 1
ATOM 733 O O . GLU A 1 96 ? -2.476 10.017 20.071 1.00 89.50 96 GLU A O 1
ATOM 738 N N . LEU A 1 97 ? -3.281 7.969 19.616 1.00 81.50 97 LEU A N 1
ATOM 739 C CA . LEU A 1 97 ? -2.207 7.597 18.689 1.00 81.50 97 LEU A CA 1
ATOM 740 C C . LEU A 1 97 ? -2.166 8.498 17.446 1.00 81.50 97 LEU A C 1
ATOM 742 O O . LEU A 1 97 ? -1.082 8.869 17.000 1.00 81.50 97 LEU A O 1
ATOM 746 N N . TYR A 1 98 ? -3.321 8.890 16.903 1.00 81.38 98 TYR A N 1
ATOM 747 C CA . TYR A 1 98 ? -3.376 9.819 15.769 1.00 81.38 98 TYR A CA 1
ATOM 748 C C . TYR A 1 98 ? -2.895 11.222 16.145 1.00 81.38 98 TYR A C 1
ATOM 750 O O . TYR A 1 98 ? -2.091 11.803 15.419 1.00 81.38 98 TYR A O 1
ATOM 758 N N . ARG A 1 99 ? -3.284 11.725 17.323 1.00 77.56 99 ARG A N 1
ATOM 759 C CA . ARG A 1 99 ? -2.785 13.009 17.844 1.00 77.56 99 ARG A CA 1
ATOM 760 C C . ARG A 1 99 ? -1.270 13.014 18.058 1.00 77.56 99 ARG A C 1
ATOM 762 O O . ARG A 1 99 ? -0.620 14.016 17.778 1.00 77.56 99 ARG A O 1
ATOM 769 N N . ALA A 1 100 ? -0.707 11.909 18.547 1.00 69.75 100 ALA A N 1
ATOM 770 C CA . ALA A 1 100 ? 0.737 11.780 18.736 1.00 69.75 100 ALA A CA 1
ATOM 771 C C . ALA A 1 100 ? 1.508 11.766 17.400 1.00 69.75 100 ALA A C 1
ATOM 773 O O . ALA A 1 100 ? 2.609 12.309 17.323 1.00 69.75 100 ALA A O 1
ATOM 774 N N . GLY A 1 101 ? 0.922 11.189 16.344 1.00 58.28 101 GLY A N 1
ATOM 775 C CA . GLY A 1 101 ? 1.488 11.205 14.992 1.00 58.28 101 GLY A CA 1
ATOM 776 C C . GLY A 1 101 ? 1.559 12.611 14.389 1.00 58.28 101 GLY A C 1
ATOM 777 O O . GLY A 1 101 ? 2.621 13.030 13.937 1.00 58.28 101 GLY A O 1
ATOM 778 N N . GLU A 1 102 ? 0.465 13.375 14.462 1.00 56.97 102 GLU A N 1
ATOM 779 C CA . GLU A 1 102 ? 0.394 14.748 13.928 1.00 56.97 102 GLU A CA 1
ATOM 780 C C . GLU A 1 102 ? 1.355 15.714 14.653 1.00 56.97 102 GLU A C 1
ATOM 782 O O . GLU A 1 102 ? 1.958 16.599 14.035 1.00 56.97 102 GLU A O 1
ATOM 787 N N . ALA A 1 103 ? 1.554 15.524 15.962 1.00 55.53 103 ALA A N 1
ATOM 788 C CA . ALA A 1 103 ? 2.491 16.320 16.757 1.00 55.53 103 ALA A CA 1
ATOM 789 C C . ALA A 1 103 ? 3.960 16.085 16.354 1.00 55.53 103 ALA A C 1
ATOM 791 O O . ALA A 1 103 ? 4.750 17.029 16.327 1.00 55.53 103 ALA A O 1
ATOM 792 N N . ASN A 1 104 ? 4.322 14.852 15.992 1.00 54.47 104 ASN A N 1
ATOM 793 C CA . ASN A 1 104 ? 5.677 14.520 15.546 1.00 54.47 104 ASN A CA 1
ATOM 794 C C . ASN A 1 104 ? 5.984 15.039 14.133 1.00 54.47 104 ASN A C 1
ATOM 796 O O . ASN A 1 104 ? 7.111 15.458 13.873 1.00 54.47 104 ASN A O 1
ATOM 800 N N . GLU A 1 105 ? 5.002 15.064 13.229 1.00 48.59 105 GLU A N 1
ATOM 801 C CA . GLU A 1 105 ? 5.189 15.598 11.870 1.00 48.59 105 GLU A CA 1
ATOM 802 C C . GLU A 1 105 ? 5.336 17.130 11.861 1.00 48.59 105 GLU A C 1
ATOM 804 O O . GLU A 1 105 ? 6.177 17.669 11.141 1.00 48.59 105 GLU A O 1
ATOM 809 N N . SER A 1 106 ? 4.606 17.829 12.737 1.00 50.91 106 SER A N 1
ATOM 810 C CA . SER A 1 106 ? 4.656 19.294 12.878 1.00 50.91 106 SER A CA 1
ATOM 811 C C . SER A 1 106 ? 6.033 19.823 13.313 1.00 50.91 106 SER A C 1
ATOM 813 O O . SER A 1 106 ? 6.425 20.931 12.941 1.00 50.91 106 SER A O 1
ATOM 815 N N . HIS A 1 107 ? 6.792 19.033 14.081 1.00 50.12 107 HIS A N 1
ATOM 816 C CA . HIS A 1 107 ? 8.145 19.389 14.517 1.00 50.12 107 HIS A CA 1
ATOM 817 C C . HIS A 1 107 ? 9.211 19.190 13.430 1.00 50.12 107 HIS A C 1
ATOM 819 O O . HIS A 1 107 ? 10.215 19.901 13.437 1.00 50.12 107 HIS A O 1
ATOM 825 N N . ALA A 1 108 ? 8.996 18.281 12.475 1.00 49.59 108 ALA A N 1
ATOM 826 C CA . ALA A 1 108 ? 9.944 18.021 11.390 1.00 49.59 108 ALA A CA 1
ATOM 827 C C . ALA A 1 108 ? 9.902 19.093 10.280 1.00 49.59 108 ALA A C 1
ATOM 829 O O . ALA A 1 108 ? 10.910 19.342 9.627 1.00 49.59 108 ALA A O 1
ATOM 830 N N . SER A 1 109 ? 8.763 19.764 10.084 1.00 52.78 109 SER A N 1
ATOM 831 C CA . SER A 1 109 ? 8.564 20.778 9.033 1.00 52.78 109 SER A CA 1
ATOM 832 C C . SER A 1 109 ? 8.993 22.208 9.400 1.00 52.78 109 SER A C 1
ATOM 834 O O . SER A 1 109 ? 8.896 23.099 8.562 1.00 52.78 109 SER A O 1
ATOM 836 N N . GLY A 1 110 ? 9.438 22.453 10.639 1.00 48.12 110 GLY A N 1
ATOM 837 C CA . GLY A 1 110 ? 9.817 23.786 11.141 1.00 48.12 110 GLY A CA 1
ATOM 838 C C . GLY A 1 110 ? 11.323 24.074 11.187 1.00 48.12 110 GLY A C 1
ATOM 839 O O . GLY A 1 110 ? 11.717 25.130 11.673 1.00 48.12 110 GLY A O 1
ATOM 840 N N . GLN A 1 111 ? 12.165 23.147 10.725 1.00 45.28 111 GLN A N 1
ATOM 841 C CA . GLN A 1 111 ? 13.616 23.327 10.608 1.00 45.28 111 GLN A CA 1
ATOM 842 C C . GLN A 1 111 ? 14.020 23.216 9.135 1.00 45.28 111 GLN A C 1
ATOM 844 O O . GLN A 1 111 ? 14.574 22.213 8.691 1.00 45.28 111 GLN A O 1
ATOM 849 N N . SER A 1 112 ? 13.663 24.217 8.338 1.00 40.91 112 SER A N 1
ATOM 850 C CA . SER A 1 112 ? 14.158 24.422 6.971 1.00 40.91 112 SER A CA 1
ATOM 851 C C . SER A 1 112 ? 14.174 25.909 6.666 1.00 40.91 112 SER A C 1
ATOM 853 O O . SER A 1 112 ? 13.156 26.564 6.979 1.00 40.91 112 SER A O 1
#

Sequence (112 aa):
MSIGQRIRKRRQELNLTQQDLAHALGLTPQHISLIEQDKRIPSLLSLVKLAEELGVTVGYLATGKVGLVIGAIPAIKADKKLSLKAKKALIKLIEELYRAGEANESHASGQS

pLDDT: mean 86.9, std 15.98, range [40.91, 98.62]

Secondary structure (DSSP, 8-state):
--HHHHHHHHHHHTT--HHHHHHHHT--HHHHHHHHTTSSPPPHHHHHHHHHHTTS-HHHHHHSS-TT---HHHHHHH-TTS-HHHHHHHHHHHHHHHHHHHHHHHHHTT--

Radius of gyration: 18.13 Å; Cα contacts (8 Å, |Δi|>4): 90; chains: 1; bounding box: 36×36×47 Å